Protein AF-A0A1G5GVZ0-F1 (afdb_monomer)

pLDDT: mean 92.06, std 5.44, range [64.19, 96.06]

InterPro domains:
  IPR006665 OmpA-like domain [PS51123] (1-39)
  IPR036737 OmpA-lik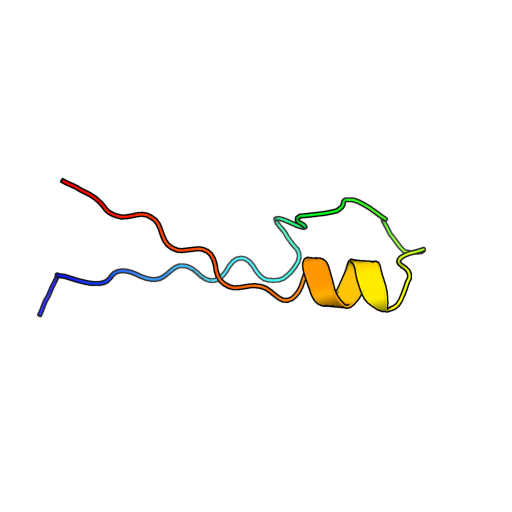e domain superfamily [G3DSA:3.30.1330.60] (1-39)
  IPR036737 OmpA-like domain superfamily [SSF103088] (2-37)

Organism: NCBI:txid490189

Sequence (39 aa):
KNRITGKGFGEAEPKVDCGESCTEEQHAQNRRSEFLIVK

Foldseek 3Di:
DPQDDDDDDDQVDAPDPPDPDDDPVSVVNRPDDDDDHDD

Solvent-accessible surface area (backbone atoms only — not comparable to full-atom values): 2958 Å² total; per-residue (Å²): 139,84,89,71,84,87,83,88,61,83,80,80,68,53,78,60,88,42,83,94,72,58,51,74,69,49,49,54,61,42,71,68,85,86,86,82,90,78,134

Secondary structure (DSSP, 8-state):
--S------TTSS-SS--TT---HHHHHHHS--------

Mean predicted aligned error: 3.73 Å

Radius of gyration: 13.1 Å; Cα contacts (8 Å, |Δi|>4): 8; chains: 1; bounding box: 28×15×38 Å

Structure (mmCIF, N/CA/C/O backbone):
data_AF-A0A1G5GVZ0-F1
#
_entry.id   AF-A0A1G5GVZ0-F1
#
loop_
_atom_site.group_PDB
_atom_site.id
_atom_site.type_symbol
_atom_site.label_atom_id
_atom_site.label_alt_id
_atom_site.label_comp_id
_atom_site.label_asym_id
_atom_site.label_entity_id
_atom_site.label_seq_id
_atom_site.pdbx_PDB_ins_code
_atom_site.Cartn_x
_atom_site.Cartn_y
_atom_site.Cartn_z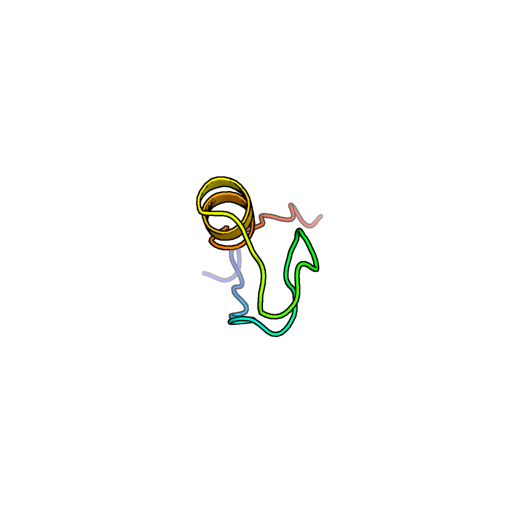
_atom_site.occupancy
_atom_site.B_iso_or_equiv
_atom_site.auth_seq_id
_atom_site.auth_comp_id
_atom_site.auth_asym_id
_atom_site.auth_atom_id
_atom_site.pdbx_PDB_model_num
ATOM 1 N N . LYS A 1 1 ? -8.351 -2.907 24.907 1.00 64.19 1 LYS A N 1
ATOM 2 C CA . LYS A 1 1 ? -7.599 -3.974 24.201 1.00 64.19 1 LYS A CA 1
ATOM 3 C C . LYS A 1 1 ? -8.113 -4.284 22.781 1.00 64.19 1 LYS A C 1
ATOM 5 O O . LYS A 1 1 ? -7.383 -4.943 22.069 1.00 64.19 1 LYS A O 1
ATOM 10 N N . ASN A 1 2 ? -9.245 -3.725 22.312 1.00 85.38 2 ASN A N 1
ATOM 11 C CA . ASN A 1 2 ? -9.826 -4.038 20.986 1.00 85.38 2 ASN A CA 1
ATOM 12 C C . ASN A 1 2 ? -9.860 -2.828 20.023 1.00 85.38 2 ASN A C 1
ATOM 14 O O . ASN A 1 2 ? -10.781 -2.688 19.233 1.00 85.38 2 ASN A O 1
ATOM 18 N N . ARG A 1 3 ? -8.908 -1.894 20.148 1.00 90.75 3 ARG A N 1
ATOM 19 C CA . ARG A 1 3 ? -8.905 -0.629 19.380 1.00 90.75 3 ARG A CA 1
ATOM 20 C C . ARG A 1 3 ? -8.165 -0.715 18.048 1.00 90.75 3 ARG A C 1
ATOM 22 O O . ARG A 1 3 ? -8.260 0.202 17.246 1.00 90.75 3 ARG A O 1
ATOM 29 N N . ILE A 1 4 ? -7.377 -1.769 17.864 1.00 92.12 4 ILE A N 1
ATOM 30 C CA . ILE A 1 4 ? -6.541 -1.982 16.691 1.00 92.12 4 ILE A CA 1
ATOM 31 C C . ILE A 1 4 ? -6.786 -3.418 16.254 1.00 92.12 4 ILE A C 1
ATOM 33 O O . ILE A 1 4 ? -6.705 -4.338 17.068 1.00 92.12 4 ILE A O 1
ATOM 37 N N . THR A 1 5 ? -7.108 -3.583 14.979 1.00 92.38 5 THR A N 1
ATOM 38 C CA . THR A 1 5 ? -7.158 -4.877 14.302 1.00 92.38 5 THR A CA 1
ATOM 39 C C . THR A 1 5 ? -6.153 -4.839 13.157 1.00 92.38 5 THR A C 1
ATOM 41 O O . THR A 1 5 ? -5.814 -3.762 12.669 1.00 92.38 5 THR A O 1
ATOM 44 N N . GLY A 1 6 ? -5.620 -5.997 12.774 1.00 93.94 6 GLY A N 1
ATOM 45 C CA . GLY A 1 6 ? -4.617 -6.100 11.719 1.00 93.94 6 GLY A CA 1
ATOM 46 C C . GLY A 1 6 ? -4.904 -7.290 10.819 1.00 93.94 6 GLY A C 1
ATOM 47 O O . GLY A 1 6 ? -5.329 -8.342 11.297 1.00 93.94 6 GLY A O 1
ATOM 48 N N . LYS A 1 7 ? -4.664 -7.116 9.519 1.00 94.88 7 LYS A N 1
ATOM 49 C CA . LYS A 1 7 ? -4.748 -8.174 8.513 1.00 94.88 7 LYS A CA 1
ATOM 50 C C . LYS A 1 7 ? -3.514 -8.103 7.619 1.00 94.88 7 LYS A C 1
ATOM 52 O O . LYS A 1 7 ? -3.169 -7.033 7.131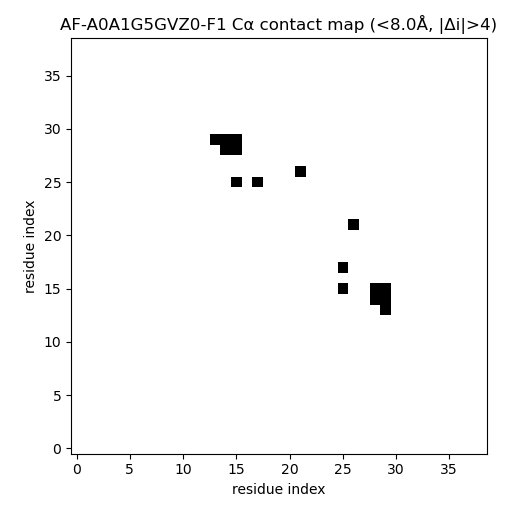 1.00 94.88 7 LYS A O 1
ATOM 57 N N . GLY A 1 8 ? -2.845 -9.240 7.441 1.00 95.00 8 GLY A N 1
ATOM 58 C CA . GLY A 1 8 ? -1.728 -9.381 6.510 1.00 95.00 8 GLY A CA 1
ATOM 59 C C . GLY A 1 8 ? -2.231 -9.842 5.148 1.00 95.00 8 GLY A C 1
ATOM 60 O O . GLY A 1 8 ? -2.964 -10.826 5.076 1.00 95.00 8 GLY A O 1
ATOM 61 N N . PHE A 1 9 ? -1.842 -9.133 4.090 1.00 95.12 9 PHE A N 1
ATOM 62 C CA . PHE A 1 9 ? -2.247 -9.438 2.712 1.00 95.12 9 PHE A CA 1
ATOM 63 C C . PHE A 1 9 ? -1.105 -9.980 1.843 1.00 95.12 9 PHE A C 1
ATOM 65 O O . PHE A 1 9 ? -1.362 -10.523 0.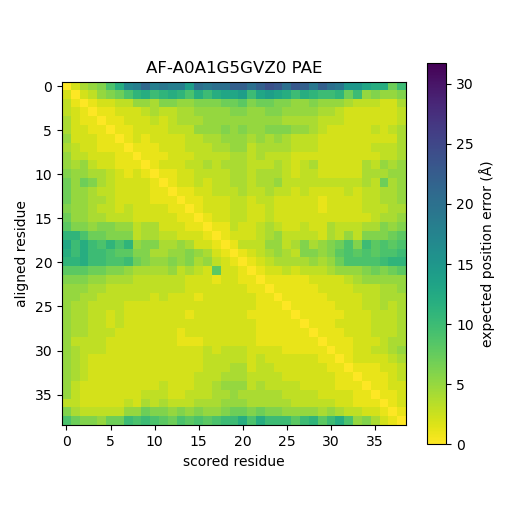773 1.00 95.12 9 PHE A O 1
ATOM 72 N N . GLY A 1 10 ? 0.150 -9.876 2.294 1.00 92.62 10 GLY A N 1
ATOM 73 C CA . GLY A 1 10 ? 1.304 -10.263 1.481 1.00 92.62 10 GLY A CA 1
ATOM 74 C C . GLY A 1 10 ? 1.296 -9.527 0.140 1.00 92.62 10 GLY A C 1
ATOM 75 O O . GLY A 1 10 ? 1.098 -8.315 0.101 1.00 92.62 10 GLY A O 1
ATOM 76 N N . GLU A 1 11 ? 1.460 -10.273 -0.946 1.00 91.50 11 GLU A N 1
ATOM 77 C CA . GLU A 1 11 ? 1.453 -9.748 -2.318 1.00 91.50 11 GLU A CA 1
ATOM 78 C C . GLU A 1 11 ? 0.095 -9.908 -3.021 1.00 91.50 11 GLU A C 1
ATOM 80 O O . GLU A 1 11 ? -0.013 -9.663 -4.216 1.00 91.50 11 GLU A O 1
ATOM 85 N N . ALA A 1 12 ? -0.961 -10.295 -2.296 1.00 92.69 12 ALA A N 1
ATOM 86 C CA . ALA A 1 12 ? -2.283 -10.503 -2.891 1.00 92.69 12 ALA A CA 1
ATOM 87 C C . ALA A 1 12 ? -3.003 -9.193 -3.268 1.00 92.69 12 ALA A C 1
ATOM 89 O O . ALA A 1 12 ? -3.889 -9.209 -4.116 1.00 92.69 12 ALA A O 1
ATOM 90 N N . GLU A 1 13 ? -2.637 -8.067 -2.641 1.00 93.94 13 GLU A N 1
ATOM 91 C CA . GLU A 1 13 ? -3.227 -6.741 -2.896 1.00 93.94 13 GLU A CA 1
ATOM 92 C C . GLU A 1 13 ? -2.129 -5.676 -3.132 1.00 93.94 13 GLU A C 1
ATOM 94 O O . GLU A 1 13 ? -1.875 -4.805 -2.278 1.00 93.94 13 GLU A O 1
ATOM 99 N N . PRO A 1 14 ? -1.424 -5.736 -4.280 1.00 93.75 14 PRO A N 1
ATOM 100 C CA . PRO A 1 14 ? -0.440 -4.723 -4.635 1.00 93.75 14 PRO A CA 1
ATOM 101 C C . PRO A 1 14 ? -1.129 -3.370 -4.862 1.00 93.75 14 PRO A C 1
ATOM 103 O O . PRO A 1 14 ? -2.234 -3.286 -5.389 1.00 93.75 14 PRO A O 1
ATOM 106 N N . LYS A 1 15 ? -0.468 -2.284 -4.454 1.00 93.62 15 LYS A N 1
ATOM 107 C CA . LYS A 1 15 ? -0.928 -0.913 -4.727 1.00 93.62 15 LYS A CA 1
ATOM 108 C C . LYS A 1 15 ? -0.793 -0.575 -6.207 1.00 93.62 15 LYS A C 1
ATOM 110 O O . LYS A 1 15 ? -1.646 0.091 -6.783 1.00 93.62 15 LYS A O 1
ATOM 115 N N . VAL A 1 16 ? 0.332 -0.988 -6.775 1.00 93.94 16 VAL A N 1
ATOM 116 C CA . VAL A 1 16 ? 0.686 -0.871 -8.179 1.00 93.94 16 VAL A CA 1
ATOM 117 C C . VAL A 1 16 ? 0.772 -2.287 -8.716 1.00 93.94 16 VAL A C 1
ATOM 119 O O . VAL A 1 16 ? 1.672 -3.037 -8.337 1.00 93.94 16 VAL A O 1
ATOM 122 N N . ASP A 1 17 ? -0.176 -2.645 -9.573 1.00 91.38 17 ASP A N 1
ATOM 123 C CA . ASP A 1 17 ? -0.163 -3.926 -10.267 1.00 91.38 17 ASP A CA 1
ATOM 124 C C . ASP A 1 17 ? 0.822 -3.856 -11.440 1.00 91.38 17 ASP A C 1
ATOM 126 O O . ASP A 1 17 ? 0.516 -3.342 -12.516 1.00 91.38 17 ASP A O 1
ATOM 130 N N . CYS A 1 18 ? 2.056 -4.280 -11.171 1.00 88.81 18 CYS A N 1
ATOM 131 C CA . CYS A 1 18 ? 3.162 -4.281 -12.128 1.00 88.81 18 CYS A CA 1
ATOM 132 C C . CYS A 1 18 ? 3.613 -5.695 -12.535 1.00 88.81 18 CYS A C 1
ATOM 134 O O . CYS A 1 18 ? 4.605 -5.828 -13.255 1.00 88.81 18 CYS A O 1
ATOM 136 N N . GLY A 1 19 ? 2.881 -6.741 -12.125 1.00 87.19 19 GLY A N 1
ATOM 137 C CA . GLY A 1 19 ? 3.229 -8.136 -12.411 1.00 87.19 19 GLY A CA 1
ATOM 138 C C . GLY A 1 19 ? 4.663 -8.482 -11.989 1.00 87.19 19 GLY A C 1
ATOM 139 O O . GLY A 1 19 ? 5.090 -8.153 -10.887 1.00 87.19 19 GLY A O 1
ATOM 140 N N . GLU A 1 20 ? 5.419 -9.126 -12.881 1.00 85.62 20 GLU A N 1
ATOM 141 C CA . GLU A 1 20 ? 6.828 -9.491 -12.647 1.00 85.62 20 GLU A CA 1
ATOM 142 C C . GLU A 1 20 ? 7.822 -8.362 -12.984 1.00 85.62 20 GLU A C 1
ATOM 144 O O . GLU A 1 20 ? 9.007 -8.466 -12.678 1.00 85.62 20 GLU A O 1
ATOM 149 N N . SER A 1 21 ? 7.366 -7.272 -13.610 1.00 91.50 21 SER A N 1
ATOM 150 C CA . SER A 1 21 ? 8.219 -6.190 -14.121 1.00 91.50 21 SER A CA 1
ATOM 151 C C . SER A 1 21 ? 8.065 -4.897 -13.316 1.00 91.50 21 SER A C 1
ATOM 153 O O . SER A 1 21 ? 7.845 -3.826 -13.883 1.00 91.50 21 SER A O 1
ATOM 155 N N . CYS A 1 22 ? 8.138 -4.990 -11.990 1.00 91.56 22 CYS A N 1
ATOM 156 C CA . CYS A 1 22 ? 8.083 -3.823 -11.116 1.00 91.56 22 CYS A CA 1
ATOM 157 C C . CYS A 1 22 ? 9.447 -3.126 -11.026 1.00 91.56 22 CYS A C 1
ATOM 159 O O . CYS A 1 22 ? 10.482 -3.775 -10.880 1.00 91.56 22 CYS A O 1
ATOM 161 N N . THR A 1 23 ? 9.459 -1.792 -11.044 1.00 96.06 23 THR A N 1
ATOM 162 C CA . THR A 1 23 ? 10.661 -1.034 -10.663 1.00 96.06 23 THR A CA 1
ATOM 163 C C . T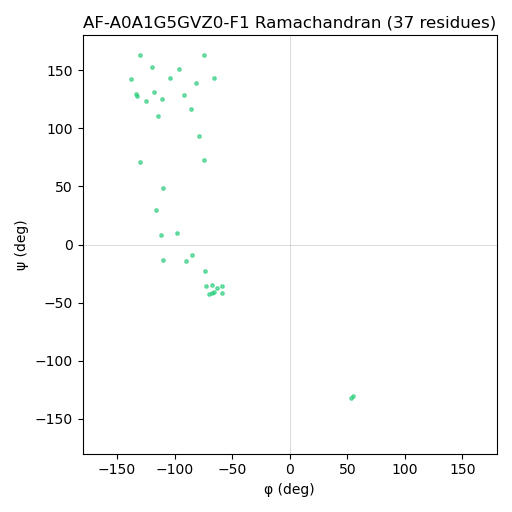HR A 1 23 ? 10.856 -1.061 -9.147 1.00 96.06 23 THR A C 1
ATOM 165 O O . THR A 1 23 ? 9.921 -1.330 -8.386 1.00 96.06 23 THR A O 1
ATOM 168 N N . GLU A 1 24 ? 12.057 -0.728 -8.675 1.00 94.62 24 GLU A N 1
ATOM 169 C CA . GLU A 1 24 ? 12.337 -0.644 -7.236 1.00 94.62 24 GLU A CA 1
ATOM 170 C C . GLU A 1 24 ? 11.427 0.366 -6.524 1.00 94.62 24 GLU A C 1
ATOM 172 O O . GLU A 1 24 ? 10.968 0.126 -5.402 1.00 94.62 24 GLU A O 1
ATOM 177 N N . GLU A 1 25 ? 11.087 1.468 -7.193 1.00 95.06 25 GLU A N 1
ATOM 178 C CA . GLU A 1 25 ? 10.151 2.466 -6.680 1.00 95.06 25 GLU A CA 1
ATOM 179 C C . GLU A 1 25 ? 8.734 1.896 -6.555 1.00 95.06 25 GLU A C 1
ATOM 181 O O . GLU A 1 25 ? 8.056 2.143 -5.556 1.00 95.06 25 GLU A O 1
ATOM 186 N N . GLN A 1 26 ? 8.279 1.108 -7.533 1.00 95.31 26 GLN A N 1
ATOM 187 C CA . GLN A 1 26 ? 6.966 0.454 -7.485 1.00 95.31 26 GLN A CA 1
ATOM 188 C C . GLN A 1 26 ? 6.922 -0.619 -6.393 1.00 95.31 26 GLN A C 1
ATOM 190 O O . GLN A 1 26 ? 5.968 -0.674 -5.612 1.00 95.31 26 GLN A O 1
ATOM 195 N N . HIS A 1 27 ? 7.985 -1.413 -6.259 1.00 94.75 27 HIS A N 1
ATOM 196 C CA . HIS A 1 27 ? 8.126 -2.352 -5.153 1.00 94.75 27 HIS A CA 1
ATOM 197 C C . HIS A 1 27 ? 8.095 -1.641 -3.794 1.00 94.75 27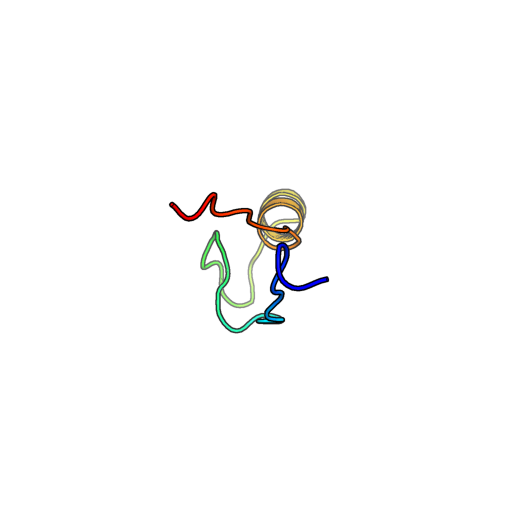 HIS A C 1
ATOM 199 O O . HIS A 1 27 ? 7.427 -2.107 -2.867 1.00 94.75 27 HIS A O 1
ATOM 205 N N . ALA A 1 28 ? 8.756 -0.488 -3.666 1.00 95.44 28 ALA A N 1
ATOM 206 C CA . ALA A 1 28 ? 8.706 0.318 -2.451 1.00 95.44 28 ALA A CA 1
ATOM 207 C C . ALA A 1 28 ? 7.287 0.828 -2.150 1.00 95.44 28 ALA A C 1
ATOM 209 O O . ALA A 1 28 ? 6.878 0.823 -0.990 1.00 95.44 28 ALA A O 1
ATOM 210 N N . GLN A 1 29 ? 6.511 1.199 -3.173 1.00 95.31 29 GLN A N 1
ATOM 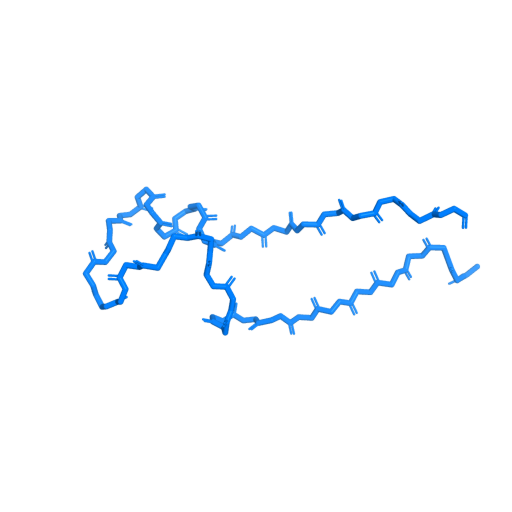211 C CA . GLN A 1 29 ? 5.106 1.579 -2.997 1.00 95.31 29 GLN A CA 1
ATOM 212 C C . GLN A 1 29 ? 4.217 0.4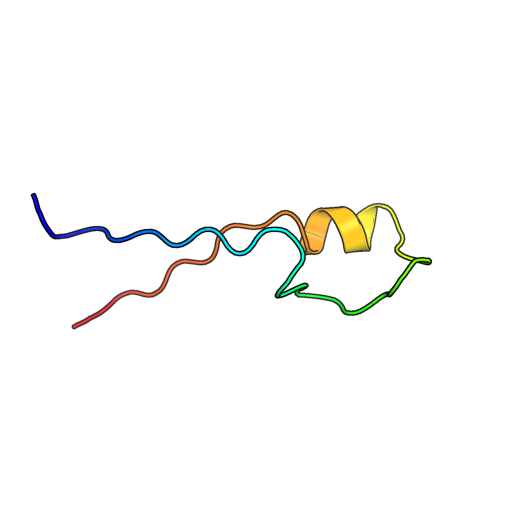02 -2.573 1.00 95.31 29 GLN A C 1
ATOM 214 O O . GLN A 1 29 ? 3.284 0.610 -1.797 1.00 95.31 29 GLN A O 1
ATOM 219 N N . ASN A 1 30 ? 4.491 -0.814 -3.057 1.00 95.25 30 ASN A N 1
ATOM 220 C CA . ASN A 1 30 ? 3.728 -2.017 -2.715 1.00 95.25 30 ASN A CA 1
ATOM 221 C C . ASN A 1 30 ? 4.003 -2.508 -1.285 1.00 95.25 30 ASN A C 1
ATOM 223 O O . ASN A 1 30 ? 3.063 -2.930 -0.605 1.00 95.25 30 ASN A O 1
ATOM 227 N N . ARG A 1 31 ? 5.245 -2.380 -0.796 1.00 94.50 31 ARG A N 1
ATOM 228 C CA . ARG A 1 31 ? 5.660 -2.700 0.585 1.00 94.50 31 ARG A CA 1
ATOM 229 C C . ARG A 1 31 ? 5.171 -1.643 1.582 1.00 94.50 31 ARG A C 1
ATOM 231 O O . ARG A 1 31 ? 5.945 -0.838 2.097 1.00 94.50 31 ARG A O 1
ATOM 238 N N . ARG A 1 32 ? 3.867 -1.645 1.857 1.00 95.31 32 ARG A N 1
ATOM 239 C CA . ARG A 1 32 ? 3.182 -0.607 2.644 1.00 95.31 32 ARG A CA 1
ATOM 240 C C . ARG A 1 32 ? 2.318 -1.185 3.762 1.00 95.31 32 ARG A C 1
ATOM 242 O O . ARG A 1 32 ? 1.939 -2.350 3.737 1.00 95.31 32 ARG A O 1
ATOM 249 N N . SER A 1 33 ? 1.962 -0.330 4.716 1.00 95.81 33 SER A N 1
ATOM 250 C CA . SER A 1 33 ? 0.901 -0.585 5.695 1.00 95.81 33 SER A CA 1
ATOM 251 C C . SER A 1 33 ? -0.199 0.452 5.511 1.00 95.81 33 SER A C 1
ATOM 253 O O . SER A 1 33 ? 0.090 1.645 5.419 1.00 95.81 33 SER A O 1
ATOM 255 N N . GLU A 1 34 ? -1.447 0.002 5.445 1.00 94.69 34 GLU A N 1
ATOM 256 C CA . GLU A 1 34 ? -2.612 0.877 5.337 1.00 94.69 34 GLU A CA 1
ATOM 257 C C . GLU A 1 34 ? -3.344 0.962 6.675 1.00 94.69 34 GLU A C 1
ATOM 259 O O . GLU A 1 34 ? -3.432 -0.017 7.418 1.00 94.69 34 GLU A O 1
ATOM 264 N N . PHE A 1 35 ? -3.873 2.146 6.980 1.00 95.19 35 PHE A N 1
ATOM 265 C CA . PHE A 1 35 ? -4.597 2.410 8.217 1.00 95.19 35 PHE A CA 1
ATOM 266 C C . PHE A 1 35 ? -5.977 2.967 7.890 1.00 95.19 35 PHE A C 1
ATOM 268 O O . PHE A 1 35 ? -6.097 4.004 7.240 1.00 95.19 35 PHE A O 1
ATOM 275 N N . LEU A 1 36 ? -7.015 2.297 8.387 1.00 94.00 36 LEU A N 1
ATOM 276 C CA . LEU A 1 36 ? -8.388 2.780 8.332 1.00 94.00 36 LEU A CA 1
ATOM 277 C C . LEU A 1 36 ? -8.853 3.130 9.745 1.00 94.00 36 LEU A C 1
ATOM 279 O O . LEU A 1 36 ? -8.812 2.294 10.649 1.00 94.00 36 LEU A O 1
ATOM 283 N N . ILE A 1 37 ? -9.316 4.364 9.929 1.00 94.00 37 ILE A N 1
ATOM 284 C CA . ILE A 1 37 ? -9.934 4.799 11.181 1.00 94.00 37 ILE A CA 1
ATOM 285 C C . ILE A 1 37 ? -11.416 4.427 11.124 1.00 94.00 37 ILE A C 1
ATOM 287 O O . ILE A 1 37 ? -12.154 4.913 10.269 1.00 94.00 37 ILE A O 1
ATOM 291 N N . VAL A 1 38 ? -11.840 3.551 12.031 1.00 89.38 38 VAL A N 1
ATOM 292 C CA . VAL A 1 38 ? -13.231 3.093 12.158 1.00 89.38 38 VAL A CA 1
ATOM 293 C C . VAL A 1 38 ? -13.973 3.901 13.233 1.00 89.38 38 VA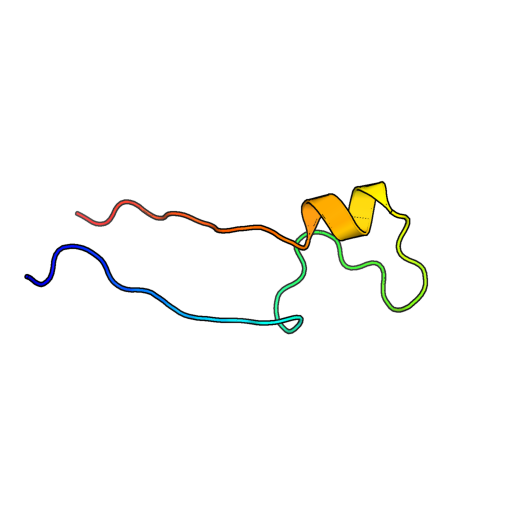L A C 1
ATOM 295 O O . VAL A 1 38 ? -13.334 4.424 14.148 1.00 89.38 38 VAL A O 1
ATOM 298 N N . LYS A 1 39 ? -15.297 4.053 13.080 1.00 83.94 39 LYS A N 1
ATOM 299 C CA . LYS A 1 39 ? -16.166 4.837 13.981 1.00 83.94 39 LYS A CA 1
ATOM 300 C C . LYS A 1 39 ? -16.350 4.194 15.352 1.00 83.94 39 LYS A C 1
ATOM 302 O O . LYS A 1 39 ? -16.415 2.947 15.412 1.00 83.94 39 LYS A O 1
#